Protein AF-A0A1V4A537-F1 (afdb_monomer)

InterPro domains:
  IPR003594 Histidine kinase/HSP90-like ATPase domain [PF13581] (17-67)
  IPR036890 Histidine kinase/HSP90-like ATPase superfamily [G3DSA:3.30.565.10] (10-80)

Sequence (80 aa):
MCTTGHPASPTSAARCFARDPNSVPIARSWATAVCESYGVTDDLLETCKLLVSEAATNAVTHGGGDEFTVAICRDLWIEV

Foldseek 3Di:
DDPPPDPPPVAKDKDKDWLDLVVLVVQLVVVLVSCVVLVDDPVVSVVSSVVSNVVSVCCSPPNDDTMDMDMDGSDDDDDD

Radius of gyration: 13.11 Å; Cα contacts (8 Å, |Δi|>4): 78; chains: 1; bounding box: 28×28×31 Å

Nearest PDB structures (foldseek):
  6m36-assembly1_G  TM=8.897E-01  e=3.153E-03  Bacillus subtilis subsp. subtilis str. 168
  6m36-assembly2_K  TM=8.990E-01  e=1.066E-02  Bacillus subtilis subsp. subtilis str. 168
  6m37-assembly1_C-2  TM=8.933E-01  e=1.212E-02  Bacillus subtilis subsp. subtilis str. 168
  1th8-assembly1_A-2  TM=8.165E-01  e=8.248E-03  Geobacillus stearothermophilus
  1thn-assembly1_A  TM=7.807E-01  e=8.843E-02  Geobacillus stearothermophilus

Organism: NCBI:txid83656

Solvent-accessible surface area (backbone atoms only — not comparable to full-atom values): 4952 Å² total; per-residue (Å²): 138,84,80,82,77,66,80,80,59,96,57,53,53,72,50,78,39,59,55,42,80,77,36,28,66,52,52,24,53,52,50,47,56,54,41,56,76,68,67,58,53,70,72,55,47,54,50,49,40,49,53,42,36,52,54,39,47,45,42,45,77,71,48,72,83,66,51,49,74,52,71,51,63,78,73,90,84,85,88,132

Secondary structure (DSSP, 8-state):
---------TTEEEEEEESSTTHHHHHHHHHHHHHHHTT--HHHHHHHHHHHHHHHHHHHHH--SSEEEEEEES------

Structure (mmCIF, N/CA/C/O backbone):
data_AF-A0A1V4A537-F1
#
_entry.id   AF-A0A1V4A537-F1
#
loop_
_atom_site.group_PDB
_atom_site.id
_atom_site.type_symbol
_atom_site.label_atom_id
_atom_site.label_alt_id
_atom_site.label_comp_id
_atom_site.label_asym_id
_atom_site.label_entity_id
_atom_site.label_seq_id
_atom_site.pdbx_PDB_ins_code
_atom_site.Cartn_x
_atom_site.Cartn_y
_atom_site.Cartn_z
_atom_site.occupancy
_atom_site.B_iso_or_equiv
_atom_site.auth_seq_id
_atom_site.auth_comp_id
_atom_site.auth_asym_id
_atom_site.auth_atom_id
_atom_site.pdbx_PDB_model_num
ATOM 1 N N . MET A 1 1 ? 14.687 -21.125 -6.754 1.00 36.06 1 MET A N 1
ATOM 2 C CA . MET A 1 1 ? 13.221 -21.139 -6.581 1.00 36.06 1 MET A CA 1
ATOM 3 C C . MET A 1 1 ? 12.950 -21.569 -5.152 1.00 36.06 1 MET A C 1
ATOM 5 O O . MET A 1 1 ? 13.032 -22.753 -4.865 1.00 36.06 1 MET A O 1
ATOM 9 N N . CYS A 1 2 ? 12.751 -20.613 -4.247 1.00 32.62 2 CYS A N 1
ATOM 10 C CA . CYS A 1 2 ? 12.401 -20.893 -2.857 1.00 32.62 2 CYS A CA 1
ATOM 11 C C . CYS A 1 2 ? 10.964 -20.427 -2.663 1.00 32.62 2 CYS A C 1
ATOM 13 O O . CYS A 1 2 ? 10.705 -19.258 -2.410 1.00 32.62 2 CYS A O 1
ATOM 15 N N . THR A 1 3 ? 10.026 -21.339 -2.879 1.00 46.47 3 THR A N 1
ATOM 16 C CA . THR A 1 3 ? 8.640 -21.187 -2.447 1.00 46.47 3 THR A CA 1
ATOM 17 C C . THR A 1 3 ? 8.606 -21.437 -0.947 1.00 46.47 3 THR A C 1
ATOM 19 O O . THR A 1 3 ? 8.517 -22.584 -0.512 1.00 46.47 3 THR A O 1
ATOM 22 N N . THR A 1 4 ? 8.691 -20.382 -0.141 1.00 46.69 4 THR A N 1
ATOM 23 C CA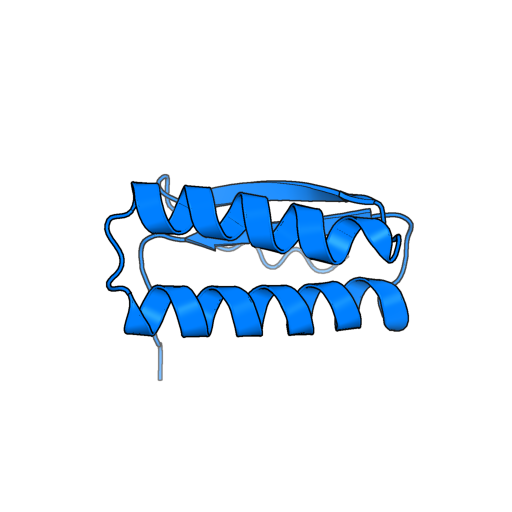 . THR A 1 4 ? 8.150 -20.416 1.220 1.00 46.69 4 THR A CA 1
ATOM 24 C C . THR A 1 4 ? 6.632 -20.496 1.087 1.00 46.69 4 THR A C 1
ATOM 26 O O . THR A 1 4 ? 5.929 -19.492 1.032 1.00 46.69 4 THR A O 1
ATOM 29 N N . GLY A 1 5 ? 6.135 -21.722 0.920 1.00 45.75 5 GLY A N 1
ATOM 30 C CA . GLY A 1 5 ? 4.715 -22.031 0.955 1.00 45.75 5 GLY A CA 1
ATOM 31 C C . GLY A 1 5 ? 4.217 -21.875 2.381 1.00 45.75 5 GLY A C 1
ATOM 32 O O . GLY A 1 5 ? 4.165 -22.850 3.124 1.00 45.75 5 GLY A O 1
ATOM 33 N N . HIS A 1 6 ? 3.882 -20.645 2.764 1.00 51.19 6 HIS A N 1
ATOM 34 C CA . HIS A 1 6 ? 3.036 -20.427 3.927 1.00 51.19 6 HIS A CA 1
ATOM 35 C C . HIS A 1 6 ? 1.650 -20.977 3.585 1.00 51.19 6 HIS A C 1
ATOM 37 O O . HIS A 1 6 ? 1.174 -20.690 2.480 1.00 51.19 6 HIS A O 1
ATOM 43 N N . PRO A 1 7 ? 0.996 -21.779 4.449 1.00 46.12 7 PRO A N 1
ATOM 44 C CA . PRO A 1 7 ? -0.379 -22.176 4.193 1.00 46.12 7 PRO A CA 1
ATOM 45 C C . PRO A 1 7 ? -1.172 -20.895 3.957 1.00 46.12 7 PRO A C 1
ATOM 47 O O . PRO A 1 7 ? -1.090 -19.955 4.750 1.00 46.12 7 PRO A O 1
ATOM 50 N N . ALA A 1 8 ? -1.867 -20.830 2.822 1.00 48.00 8 ALA A N 1
ATOM 51 C CA . ALA A 1 8 ? -2.771 -19.740 2.514 1.00 48.00 8 ALA A CA 1
ATOM 52 C C . ALA A 1 8 ? -3.870 -19.753 3.580 1.00 48.00 8 ALA A C 1
ATOM 54 O O . ALA A 1 8 ? -4.903 -20.400 3.414 1.00 48.00 8 ALA A O 1
ATOM 55 N N . SER A 1 9 ? -3.630 -19.081 4.709 1.00 49.22 9 SER A N 1
ATOM 56 C CA . SER A 1 9 ? -4.700 -18.730 5.623 1.00 49.22 9 SER A CA 1
ATOM 57 C C . SER A 1 9 ? -5.697 -17.942 4.776 1.00 49.22 9 SER A C 1
ATOM 59 O O . SER A 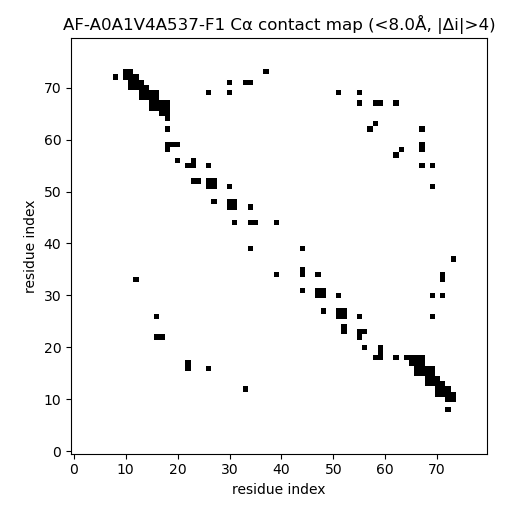1 9 ? -5.290 -16.962 4.138 1.00 49.22 9 SER A O 1
ATOM 61 N N . PRO A 1 10 ? -6.980 -18.340 4.737 1.00 55.16 10 PRO A N 1
ATOM 62 C CA . PRO A 1 10 ? -8.001 -17.737 3.874 1.00 55.16 10 PRO A CA 1
ATOM 63 C C . PRO A 1 10 ? -8.302 -16.257 4.194 1.00 55.16 10 PRO A C 1
ATOM 65 O O . PRO A 1 10 ? -9.233 -15.678 3.645 1.00 55.16 10 PRO A O 1
ATOM 68 N N . THR A 1 11 ? -7.497 -15.627 5.052 1.00 66.88 11 THR A N 1
ATOM 69 C CA . THR A 1 11 ? -7.657 -14.272 5.578 1.00 66.88 11 THR A CA 1
ATOM 70 C C . THR A 1 11 ? -6.395 -13.430 5.366 1.00 66.88 11 THR A C 1
ATOM 72 O O . THR A 1 11 ? -5.951 -12.689 6.246 1.00 66.88 11 THR A O 1
ATOM 75 N N . SER A 1 12 ? -5.777 -13.575 4.195 1.00 80.44 12 SER A N 1
ATOM 76 C CA . SER A 1 12 ? -4.671 -12.727 3.750 1.00 80.44 12 SER A CA 1
ATOM 77 C C . SER A 1 12 ? -5.084 -11.937 2.510 1.00 80.44 12 SER A C 1
ATOM 79 O O . SER A 1 12 ? -5.703 -12.475 1.594 1.00 80.44 12 SER A O 1
ATOM 81 N N . ALA A 1 13 ? -4.768 -10.643 2.493 1.00 90.69 13 ALA A N 1
ATOM 82 C CA . ALA A 1 13 ? -4.899 -9.808 1.305 1.00 90.69 13 ALA A CA 1
ATOM 83 C C . ALA A 1 13 ? -3.501 -9.585 0.733 1.00 90.69 13 ALA A C 1
ATOM 85 O O . ALA A 1 13 ? -2.577 -9.268 1.481 1.00 90.69 13 ALA A O 1
ATOM 86 N N . ALA A 1 14 ? -3.340 -9.744 -0.578 1.00 93.94 14 ALA A N 1
ATOM 87 C CA . ALA A 1 14 ? -2.063 -9.554 -1.251 1.00 93.94 14 ALA A CA 1
ATOM 88 C C . ALA A 1 14 ? -2.229 -8.717 -2.517 1.00 93.94 14 ALA A C 1
ATOM 90 O O . ALA A 1 14 ? -3.252 -8.795 -3.201 1.00 93.94 14 ALA A O 1
ATOM 91 N N . ARG A 1 15 ? -1.209 -7.921 -2.835 1.00 95.75 15 ARG A N 1
ATOM 92 C CA . ARG A 1 15 ? -1.151 -7.135 -4.066 1.00 95.75 15 ARG A CA 1
ATOM 93 C C . ARG A 1 15 ? 0.282 -7.045 -4.576 1.00 95.75 15 ARG A C 1
ATOM 95 O O . ARG A 1 15 ? 1.214 -6.861 -3.794 1.00 95.75 15 ARG A O 1
ATOM 102 N N . CYS A 1 16 ? 0.429 -7.168 -5.894 1.00 97.19 16 CYS A N 1
ATOM 103 C CA . CYS A 1 16 ? 1.692 -6.958 -6.590 1.00 97.19 16 CYS A CA 1
ATOM 104 C C . CYS A 1 16 ? 1.845 -5.487 -7.001 1.00 97.19 16 CYS A C 1
ATOM 106 O O . CYS A 1 16 ? 0.862 -4.828 -7.362 1.00 97.19 16 CYS A O 1
ATOM 108 N N . PHE A 1 17 ? 3.074 -4.988 -6.949 1.00 97.12 17 PHE A N 1
ATOM 109 C CA . PHE A 1 17 ? 3.456 -3.634 -7.326 1.00 97.12 17 PHE A CA 1
ATOM 110 C C . PHE A 1 17 ? 4.709 -3.677 -8.197 1.00 97.12 17 PHE A C 1
ATOM 112 O O . PHE A 1 17 ? 5.594 -4.503 -7.977 1.00 97.12 17 PHE A O 1
ATOM 119 N N . ALA A 1 18 ? 4.816 -2.744 -9.141 1.00 97.75 18 ALA A N 1
ATOM 120 C CA . ALA A 1 18 ? 6.049 -2.549 -9.892 1.00 97.75 18 ALA A CA 1
ATOM 121 C C . ALA A 1 18 ? 7.184 -2.122 -8.951 1.00 97.75 18 ALA A C 1
ATOM 123 O O . ALA A 1 18 ? 6.956 -1.359 -8.006 1.00 97.75 18 ALA A O 1
ATOM 124 N N . ARG A 1 19 ? 8.412 -2.563 -9.225 1.00 97.44 19 ARG A N 1
ATOM 125 C CA . ARG A 1 19 ? 9.625 -2.155 -8.508 1.00 97.44 19 ARG A CA 1
ATOM 126 C C . ARG A 1 19 ? 10.042 -0.742 -8.933 1.00 97.44 19 ARG A C 1
ATOM 128 O O . ARG A 1 19 ? 11.028 -0.540 -9.630 1.00 97.44 19 ARG A O 1
ATOM 135 N N . ASP A 1 20 ? 9.250 0.230 -8.500 1.00 97.81 20 ASP A N 1
ATOM 136 C CA . ASP A 1 20 ? 9.380 1.652 -8.803 1.00 97.81 20 ASP A CA 1
ATOM 137 C C . ASP A 1 20 ? 9.222 2.474 -7.507 1.00 97.81 20 ASP A C 1
ATOM 139 O O . ASP A 1 20 ? 8.371 2.131 -6.678 1.00 97.81 20 ASP A O 1
ATOM 143 N N . PRO A 1 21 ? 9.990 3.559 -7.293 1.00 97.75 21 PRO A N 1
ATOM 144 C CA . PRO A 1 21 ? 9.855 4.401 -6.100 1.00 97.75 21 PRO A CA 1
ATOM 145 C C . PRO A 1 21 ? 8.435 4.941 -5.859 1.00 97.75 21 PRO A C 1
ATOM 147 O O . PRO A 1 21 ? 8.019 5.086 -4.708 1.00 97.75 21 PRO A O 1
ATOM 150 N N . ASN A 1 22 ? 7.652 5.183 -6.915 1.00 97.94 22 ASN A N 1
ATOM 151 C CA . ASN A 1 22 ? 6.262 5.631 -6.807 1.00 97.94 22 ASN A CA 1
ATOM 152 C C . ASN A 1 22 ? 5.329 4.535 -6.270 1.00 97.94 22 ASN A C 1
ATOM 154 O O . ASN A 1 22 ? 4.248 4.844 -5.769 1.00 97.94 22 ASN A O 1
ATOM 158 N N . SER A 1 23 ? 5.736 3.263 -6.311 1.00 97.62 23 SER A N 1
ATOM 159 C CA . SER A 1 23 ? 4.969 2.160 -5.730 1.00 97.62 23 SER A CA 1
ATOM 160 C C . SER A 1 23 ? 4.979 2.165 -4.203 1.00 97.62 23 SER A C 1
ATOM 162 O O . SER A 1 23 ? 4.047 1.634 -3.609 1.00 97.62 23 SER A O 1
ATOM 164 N N . VAL A 1 24 ? 5.969 2.779 -3.542 1.00 97.94 24 VAL A N 1
ATOM 165 C CA . VAL A 1 24 ? 6.059 2.821 -2.068 1.00 97.94 24 VAL A CA 1
ATOM 166 C C . VAL A 1 24 ? 4.841 3.508 -1.424 1.00 97.94 24 VAL A C 1
ATOM 168 O O . VAL A 1 24 ? 4.172 2.876 -0.599 1.00 97.94 24 VAL A O 1
ATOM 171 N N . PRO A 1 25 ? 4.470 4.757 -1.785 1.00 98.00 25 PRO A N 1
ATOM 172 C CA . PRO A 1 25 ? 3.278 5.393 -1.220 1.00 98.00 25 PRO A CA 1
ATOM 173 C C . PRO A 1 25 ? 1.977 4.662 -1.588 1.00 98.00 25 PRO A C 1
ATOM 175 O O . PRO A 1 25 ? 1.049 4.634 -0.776 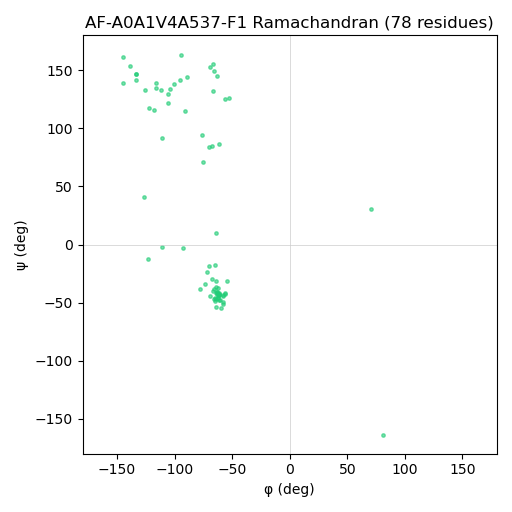1.00 98.00 25 PRO A O 1
ATOM 178 N N . ILE A 1 26 ? 1.909 4.029 -2.766 1.00 98.19 26 ILE A N 1
ATOM 179 C CA . ILE A 1 26 ? 0.739 3.254 -3.210 1.00 98.19 26 ILE A CA 1
ATOM 180 C C . ILE A 1 26 ? 0.599 1.971 -2.378 1.00 98.19 26 ILE A C 1
ATOM 182 O O . ILE A 1 26 ? -0.499 1.653 -1.920 1.00 98.19 26 ILE A O 1
ATOM 186 N N . ALA A 1 27 ? 1.704 1.263 -2.132 1.00 97.12 27 ALA A N 1
ATOM 187 C CA . ALA A 1 27 ? 1.747 0.062 -1.306 1.00 97.12 27 ALA A CA 1
ATOM 188 C C . ALA A 1 27 ? 1.346 0.360 0.141 1.00 97.12 27 ALA A C 1
ATOM 190 O O . ALA A 1 27 ? 0.504 -0.345 0.698 1.00 97.12 27 ALA A O 1
ATOM 191 N N . ARG A 1 28 ? 1.859 1.454 0.724 1.00 97.69 28 ARG A N 1
ATOM 192 C CA . ARG A 1 28 ? 1.443 1.914 2.057 1.00 97.69 28 ARG A CA 1
ATOM 193 C C . ARG A 1 28 ? -0.047 2.247 2.109 1.00 97.69 28 ARG A C 1
ATOM 195 O O . ARG A 1 28 ? -0.721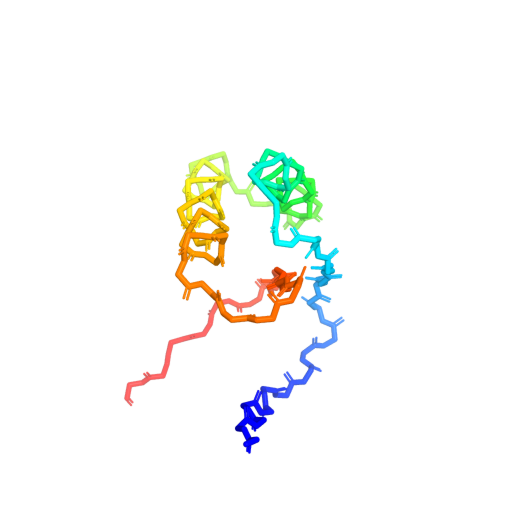 1.823 3.043 1.00 97.69 28 ARG A O 1
ATOM 202 N N . SER A 1 29 ? -0.564 3.006 1.140 1.00 97.88 29 SER A N 1
ATOM 203 C CA . SER A 1 29 ? -1.985 3.384 1.104 1.00 97.88 29 SER A CA 1
ATOM 204 C C . SER A 1 29 ? -2.890 2.156 0.990 1.00 97.88 29 SER A C 1
ATOM 206 O O . SER A 1 29 ? -3.861 2.037 1.733 1.00 97.88 29 SER A O 1
ATOM 208 N N . TRP A 1 30 ? -2.530 1.206 0.125 1.00 97.44 30 TRP A N 1
ATOM 209 C CA . TRP A 1 30 ? -3.248 -0.058 -0.001 1.00 97.44 30 TRP A CA 1
ATOM 210 C C . TRP A 1 30 ? -3.213 -0.870 1.300 1.00 97.44 30 TRP A C 1
ATOM 212 O O . TRP A 1 30 ? -4.261 -1.306 1.767 1.00 97.44 30 TRP A O 1
ATOM 222 N N . ALA A 1 31 ? -2.040 -1.025 1.921 1.00 95.81 31 ALA A N 1
ATOM 223 C CA . ALA A 1 31 ? -1.910 -1.764 3.174 1.00 95.81 31 ALA A CA 1
ATOM 224 C C . ALA A 1 31 ? -2.677 -1.093 4.321 1.00 95.81 31 ALA A C 1
ATOM 226 O O . ALA A 1 31 ? -3.300 -1.786 5.114 1.00 95.81 31 ALA A O 1
ATOM 227 N N . THR A 1 32 ? -2.697 0.243 4.365 1.00 95.75 32 THR A N 1
ATOM 228 C CA . THR A 1 32 ? -3.490 1.021 5.333 1.00 95.75 32 THR A CA 1
ATOM 229 C C . THR A 1 32 ? -4.969 0.666 5.221 1.00 95.75 32 THR A C 1
ATOM 231 O O . THR A 1 32 ? -5.566 0.272 6.215 1.00 95.75 32 THR A O 1
ATOM 234 N N . ALA A 1 33 ? -5.534 0.701 4.010 1.00 95.62 33 ALA A N 1
ATOM 235 C CA . ALA A 1 33 ? -6.939 0.359 3.790 1.00 95.62 33 ALA A CA 1
ATOM 236 C C . ALA A 1 33 ? -7.257 -1.102 4.163 1.00 95.62 33 ALA A C 1
ATOM 238 O O . ALA A 1 33 ? -8.313 -1.397 4.722 1.00 95.62 33 ALA A O 1
ATOM 239 N N . VAL A 1 34 ? -6.334 -2.031 3.883 1.00 94.31 34 VAL A N 1
ATOM 2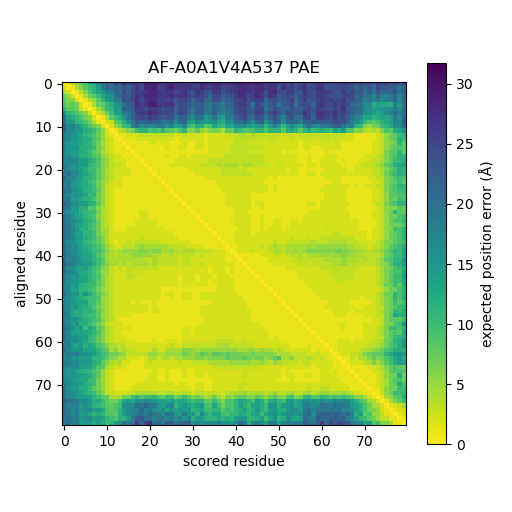40 C CA . VAL A 1 34 ? -6.476 -3.438 4.289 1.00 94.31 34 VAL A CA 1
ATOM 241 C C . VAL A 1 34 ? -6.468 -3.567 5.813 1.00 94.31 34 VAL A C 1
ATOM 243 O O . VAL A 1 34 ? -7.359 -4.204 6.371 1.00 94.31 34 VAL A O 1
ATOM 246 N N . CYS A 1 35 ? -5.510 -2.939 6.490 1.00 92.62 35 CYS A N 1
ATOM 247 C CA . CYS A 1 35 ? -5.424 -2.905 7.945 1.00 92.62 35 CYS A CA 1
ATOM 248 C C . CYS A 1 35 ? -6.696 -2.301 8.566 1.00 92.62 35 CYS A C 1
ATOM 250 O O . CYS A 1 35 ? -7.314 -2.931 9.419 1.00 92.62 35 CYS A O 1
ATOM 252 N N . GLU A 1 36 ? -7.162 -1.145 8.097 1.00 93.06 36 GLU A N 1
ATOM 253 C CA . GLU A 1 36 ? -8.413 -0.530 8.567 1.00 93.06 36 GLU A CA 1
ATOM 254 C C . GLU A 1 36 ? -9.610 -1.483 8.415 1.00 93.06 36 GLU A C 1
ATOM 256 O O . GLU A 1 36 ? -10.401 -1.643 9.344 1.00 93.06 36 GLU A O 1
ATOM 261 N N . SER A 1 37 ? -9.700 -2.214 7.296 1.00 93.06 37 SER A N 1
ATOM 262 C CA . SER A 1 37 ? -10.746 -3.231 7.086 1.00 93.06 37 SER A CA 1
ATOM 263 C C . SER A 1 37 ? -10.657 -4.427 8.047 1.00 93.06 37 SER A C 1
ATOM 265 O O . SER A 1 37 ? -11.614 -5.192 8.205 1.00 93.06 37 SER A O 1
ATOM 267 N N . TYR A 1 38 ? -9.503 -4.616 8.687 1.00 91.06 38 TYR A N 1
ATOM 268 C CA . TYR A 1 38 ? -9.275 -5.628 9.714 1.00 91.06 38 TYR A CA 1
ATOM 269 C C . TYR A 1 38 ? -9.512 -5.091 11.131 1.00 91.06 38 TYR A C 1
ATOM 271 O O . TYR A 1 38 ? -9.463 -5.876 12.074 1.00 91.06 38 TYR A O 1
ATOM 279 N N . GLY A 1 39 ? -9.825 -3.799 11.285 1.00 90.69 39 GLY A N 1
ATOM 280 C CA . GLY A 1 39 ? -10.137 -3.187 12.575 1.00 90.69 39 GLY A CA 1
ATOM 281 C C . GLY A 1 39 ? -8.925 -3.045 13.496 1.00 90.69 39 GLY A C 1
ATOM 282 O O . GLY A 1 39 ? -9.079 -3.138 14.713 1.00 90.69 39 GLY A O 1
ATOM 283 N N . VAL A 1 40 ? -7.720 -2.872 12.937 1.00 89.00 40 VAL A N 1
ATOM 284 C CA . VAL A 1 40 ? -6.519 -2.627 13.753 1.00 89.00 40 VAL A CA 1
ATOM 285 C C . VAL A 1 40 ? -6.603 -1.285 14.474 1.00 89.00 40 VAL A C 1
ATOM 287 O O . VAL A 1 40 ? -7.195 -0.335 13.969 1.00 89.00 40 VAL A O 1
ATOM 290 N N . THR A 1 41 ? -5.987 -1.215 15.653 1.00 91.88 41 THR A N 1
ATOM 291 C CA . THR A 1 41 ? -5.875 0.024 16.429 1.00 91.88 41 THR A CA 1
ATOM 292 C C . THR A 1 41 ? -4.991 1.046 15.717 1.00 91.88 41 THR A C 1
ATOM 294 O O . THR A 1 41 ? -4.090 0.670 14.965 1.00 91.88 41 THR A O 1
ATOM 297 N N . ASP A 1 42 ? -5.198 2.332 16.007 1.00 92.06 42 ASP A N 1
ATOM 298 C CA . ASP A 1 42 ? -4.435 3.429 15.398 1.00 92.06 42 ASP A CA 1
ATOM 299 C C . ASP A 1 42 ? -2.916 3.278 15.611 1.00 92.06 42 ASP A C 1
ATOM 301 O O . ASP A 1 42 ? -2.142 3.414 14.665 1.00 92.06 42 ASP A O 1
ATOM 305 N N . ASP A 1 43 ? -2.478 2.894 16.817 1.00 92.56 43 ASP A N 1
ATOM 306 C CA . ASP A 1 43 ? -1.053 2.678 17.124 1.00 92.56 43 ASP A CA 1
ATOM 307 C C . ASP A 1 43 ? -0.424 1.568 16.261 1.00 92.56 43 ASP A C 1
ATOM 309 O O . ASP A 1 43 ? 0.702 1.687 15.758 1.00 92.56 43 ASP A O 1
ATOM 313 N N . LEU A 1 44 ? -1.158 0.467 16.066 1.00 90.69 44 LEU A N 1
ATOM 314 C CA . LEU A 1 44 ? -0.694 -0.636 15.231 1.00 90.69 44 LEU A CA 1
ATOM 315 C C . LEU A 1 44 ? -0.761 -0.257 13.747 1.00 90.69 44 LEU A C 1
ATOM 317 O O . LEU A 1 44 ? 0.131 -0.626 12.987 1.00 90.69 44 LEU A O 1
ATOM 321 N N . LEU A 1 45 ? -1.749 0.539 13.337 1.00 93.44 45 LEU A N 1
ATOM 322 C CA . LEU A 1 45 ? -1.863 1.057 11.977 1.00 93.44 45 LEU A CA 1
ATOM 323 C C . LEU A 1 45 ? -0.665 1.943 11.600 1.00 93.44 45 LEU A C 1
ATOM 325 O O . LEU A 1 45 ? -0.107 1.775 10.514 1.00 93.44 45 LEU A O 1
ATOM 329 N N . GLU A 1 46 ? -0.223 2.835 12.490 1.00 94.50 46 GLU A N 1
ATOM 330 C CA . GLU A 1 46 ? 0.984 3.648 12.275 1.00 94.50 46 GLU A CA 1
ATOM 331 C C . GLU A 1 46 ? 2.245 2.783 12.170 1.00 94.50 46 GLU A C 1
ATOM 333 O O . GLU A 1 46 ? 3.075 2.978 11.276 1.00 94.50 46 GLU A O 1
ATOM 338 N N . THR A 1 47 ? 2.346 1.749 13.008 1.00 94.44 47 THR A N 1
ATOM 339 C CA . THR A 1 47 ? 3.438 0.771 12.924 1.00 94.44 47 THR A CA 1
ATOM 340 C C . THR A 1 47 ? 3.417 0.029 11.582 1.00 94.44 47 THR A C 1
ATOM 342 O O . THR A 1 47 ? 4.445 -0.075 10.912 1.00 94.44 47 THR A O 1
ATOM 345 N N . CYS A 1 48 ? 2.250 -0.434 11.125 1.00 93.12 48 CYS A N 1
ATOM 346 C CA . CYS A 1 48 ? 2.092 -1.090 9.827 1.00 93.12 48 CYS A CA 1
ATOM 347 C C . CYS A 1 48 ? 2.466 -0.163 8.661 1.00 93.12 48 CYS A C 1
ATOM 349 O O . CYS A 1 48 ? 3.160 -0.594 7.740 1.00 93.12 48 CYS A O 1
ATOM 351 N N . LYS A 1 49 ? 2.062 1.114 8.699 1.00 95.31 49 LYS A N 1
ATOM 352 C CA . LYS A 1 49 ? 2.429 2.115 7.680 1.00 95.31 49 LYS A CA 1
ATOM 353 C C . LYS A 1 49 ? 3.941 2.277 7.561 1.00 95.31 49 LYS A C 1
ATOM 355 O O . LYS A 1 49 ? 4.457 2.337 6.438 1.00 95.31 49 LYS A O 1
ATOM 360 N N . LEU A 1 50 ? 4.638 2.346 8.695 1.00 96.81 50 LEU A N 1
ATOM 361 C CA . LEU A 1 50 ? 6.095 2.424 8.736 1.00 96.81 50 LEU A CA 1
ATOM 362 C C . LEU A 1 50 ? 6.723 1.150 8.158 1.00 96.81 50 LEU A C 1
ATOM 364 O O . LEU A 1 50 ? 7.485 1.235 7.199 1.00 96.81 50 LEU A O 1
ATOM 368 N N . LEU A 1 51 ? 6.337 -0.026 8.664 1.00 96.31 51 LEU A N 1
ATOM 369 C CA . LEU A 1 51 ? 6.888 -1.313 8.224 1.00 96.31 51 LEU A CA 1
ATOM 370 C C . LEU A 1 51 ? 6.703 -1.546 6.721 1.00 96.31 51 LEU A C 1
ATOM 372 O O . LEU A 1 51 ? 7.640 -1.965 6.044 1.00 96.31 51 LEU A O 1
ATOM 376 N N . VAL A 1 52 ? 5.523 -1.236 6.177 1.00 96.75 52 VAL A N 1
ATOM 377 C CA . VAL A 1 52 ? 5.254 -1.362 4.736 1.00 96.75 52 VAL A CA 1
ATOM 378 C C . VAL A 1 52 ? 6.103 -0.382 3.929 1.00 96.75 52 VAL A C 1
ATOM 380 O O . VAL A 1 52 ? 6.593 -0.753 2.866 1.00 96.75 52 VAL A O 1
ATOM 383 N N . SER A 1 53 ? 6.315 0.842 4.423 1.00 97.25 53 SER A N 1
ATOM 3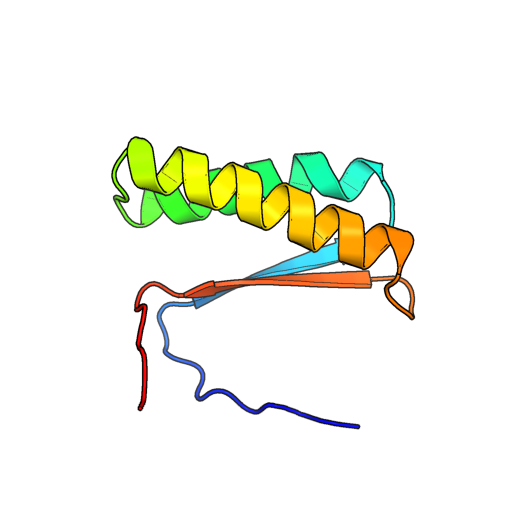84 C CA . SER A 1 53 ? 7.163 1.828 3.736 1.00 97.25 53 SER A CA 1
ATOM 385 C C . SER A 1 53 ? 8.612 1.360 3.664 1.00 97.25 53 SER A C 1
ATOM 387 O O . SER A 1 53 ? 9.205 1.391 2.588 1.00 97.25 53 SER A O 1
ATOM 389 N N . GLU A 1 54 ? 9.161 0.885 4.779 1.00 98.19 54 GLU A N 1
ATOM 390 C CA . GLU A 1 54 ? 10.538 0.393 4.858 1.00 98.19 54 GLU A CA 1
ATOM 391 C C . GLU A 1 54 ? 10.727 -0.873 4.016 1.00 98.19 54 GLU A C 1
ATOM 393 O O . GLU A 1 54 ? 11.640 -0.954 3.196 1.00 98.19 54 GLU A O 1
ATOM 398 N N . ALA A 1 55 ? 9.819 -1.847 4.135 1.00 97.06 55 ALA A N 1
ATOM 399 C CA . ALA A 1 55 ? 9.887 -3.080 3.356 1.00 97.06 55 ALA A CA 1
ATOM 400 C C . ALA A 1 55 ? 9.750 -2.821 1.846 1.00 97.06 55 ALA A C 1
ATOM 402 O O . ALA A 1 55 ? 10.517 -3.379 1.061 1.00 97.06 55 ALA A O 1
ATOM 403 N N . ALA A 1 56 ? 8.824 -1.950 1.429 1.00 97.62 56 ALA A N 1
ATOM 404 C CA . ALA A 1 56 ? 8.673 -1.571 0.025 1.00 97.62 56 ALA A CA 1
ATOM 405 C C . ALA A 1 56 ? 9.887 -0.778 -0.483 1.00 97.62 56 ALA A C 1
ATOM 407 O O . ALA A 1 56 ? 10.361 -1.035 -1.587 1.00 97.62 56 ALA A O 1
ATOM 408 N N . THR A 1 57 ? 10.440 0.133 0.323 1.00 98.06 57 THR A N 1
ATOM 409 C CA . THR A 1 57 ? 11.668 0.872 -0.023 1.00 98.06 57 THR A CA 1
ATOM 410 C C . THR A 1 57 ? 12.846 -0.081 -0.204 1.00 98.06 57 THR A C 1
ATOM 412 O O . THR A 1 57 ? 13.581 0.027 -1.186 1.00 98.06 57 THR A O 1
ATOM 415 N N . ASN A 1 58 ? 12.984 -1.076 0.674 1.00 98.00 58 ASN A N 1
ATOM 416 C CA . ASN A 1 58 ? 13.997 -2.120 0.551 1.00 98.00 58 ASN A CA 1
ATOM 417 C C . ASN A 1 58 ? 13.780 -2.979 -0.698 1.00 98.00 58 ASN A C 1
ATOM 419 O O . ASN A 1 58 ? 14.740 -3.273 -1.406 1.00 98.00 58 ASN A O 1
ATOM 423 N N . ALA A 1 59 ? 12.536 -3.345 -1.017 1.00 97.44 59 ALA A N 1
ATOM 424 C CA . ALA A 1 59 ? 12.223 -4.092 -2.233 1.00 97.44 59 ALA A CA 1
ATOM 425 C C . ALA A 1 59 ? 12.563 -3.295 -3.503 1.00 97.44 59 ALA A C 1
ATOM 427 O O . ALA A 1 59 ? 13.140 -3.847 -4.437 1.00 97.44 59 ALA A O 1
ATOM 428 N N . VAL A 1 60 ? 12.274 -1.991 -3.528 1.00 97.62 60 VAL A N 1
ATOM 429 C CA . VAL A 1 60 ? 12.637 -1.103 -4.644 1.00 97.62 60 VAL A CA 1
ATOM 430 C C . VAL A 1 60 ? 14.154 -0.967 -4.778 1.00 97.62 60 VAL A C 1
ATOM 432 O O . VAL A 1 60 ? 14.691 -1.107 -5.876 1.00 97.62 60 VAL A O 1
ATOM 435 N N . THR A 1 61 ? 14.848 -0.744 -3.663 1.00 97.94 61 THR A N 1
ATOM 436 C CA . THR A 1 61 ? 16.283 -0.417 -3.649 1.00 97.94 61 THR A CA 1
ATOM 437 C C . THR A 1 61 ? 17.168 -1.647 -3.848 1.00 97.94 61 THR A C 1
ATOM 439 O O . THR A 1 61 ? 18.194 -1.577 -4.523 1.00 97.94 61 THR A O 1
ATOM 442 N N . HIS A 1 62 ? 16.784 -2.779 -3.261 1.00 96.81 62 HIS A N 1
ATOM 443 C CA . HIS A 1 62 ? 17.630 -3.968 -3.140 1.00 96.81 62 HIS A CA 1
ATOM 444 C C . HIS A 1 62 ? 17.014 -5.229 -3.757 1.00 96.81 62 HIS A C 1
ATOM 446 O O . HIS A 1 62 ? 17.711 -6.231 -3.908 1.00 96.81 62 HIS A O 1
ATOM 452 N N . GLY A 1 63 ? 15.724 -5.211 -4.102 1.00 91.62 63 GLY A N 1
ATOM 453 C CA . GLY A 1 63 ? 15.047 -6.356 -4.707 1.00 91.62 63 GLY A CA 1
ATOM 454 C C . GLY A 1 63 ? 15.525 -6.644 -6.132 1.00 91.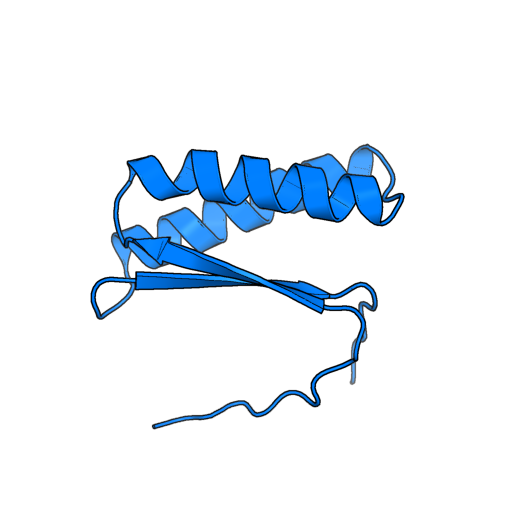62 63 GLY A C 1
ATOM 455 O O . GLY A 1 63 ? 15.963 -5.752 -6.859 1.00 91.62 63 GLY A O 1
ATOM 456 N N . GLY A 1 64 ? 15.419 -7.910 -6.536 1.00 87.69 64 GLY A N 1
ATOM 457 C CA . GLY A 1 64 ? 15.602 -8.342 -7.924 1.00 87.69 64 GLY A CA 1
ATOM 458 C C . GLY A 1 64 ? 14.273 -8.420 -8.686 1.00 87.69 64 GLY A C 1
ATOM 459 O O . GLY A 1 64 ? 13.213 -8.495 -8.073 1.00 87.69 64 GLY A O 1
ATOM 460 N N . GLY A 1 65 ? 14.334 -8.451 -10.020 1.00 94.62 65 GLY A N 1
ATOM 461 C CA . GLY A 1 65 ? 13.149 -8.499 -10.891 1.00 94.62 65 GLY A CA 1
ATOM 462 C C . GLY A 1 65 ? 12.503 -7.129 -11.116 1.00 94.62 65 GLY A C 1
ATOM 463 O O . GLY A 1 65 ? 13.126 -6.103 -10.852 1.00 94.62 65 GLY A O 1
ATOM 464 N N . ASP A 1 66 ? 11.264 -7.114 -11.605 1.00 95.69 66 ASP A N 1
ATOM 465 C CA . ASP A 1 66 ? 10.546 -5.879 -11.968 1.00 95.69 66 ASP A CA 1
ATOM 466 C C . ASP A 1 66 ? 9.367 -5.568 -11.034 1.00 95.69 66 ASP A C 1
ATOM 468 O O . ASP A 1 66 ? 8.720 -4.532 -11.171 1.00 95.69 66 ASP A O 1
ATOM 472 N N . GLU A 1 67 ? 9.094 -6.435 -10.055 1.00 96.50 67 GLU A N 1
ATOM 473 C CA . GLU A 1 67 ? 7.923 -6.351 -9.179 1.00 96.50 67 GLU A CA 1
ATOM 474 C C . GLU A 1 67 ? 8.223 -6.819 -7.746 1.00 96.50 67 GLU A C 1
ATOM 476 O O . GLU A 1 67 ? 9.182 -7.551 -7.496 1.00 96.50 67 GLU A O 1
ATOM 481 N N . PHE A 1 68 ? 7.365 -6.429 -6.800 1.00 95.44 68 PHE A N 1
ATOM 482 C CA . PHE A 1 68 ? 7.328 -6.955 -5.435 1.00 95.44 68 PHE A CA 1
ATOM 483 C C . PHE A 1 68 ? 5.883 -7.159 -4.964 1.00 95.44 68 PHE A C 1
ATOM 485 O O . PHE A 1 68 ? 4.959 -6.481 -5.409 1.00 95.44 68 PHE A O 1
ATOM 492 N N . THR A 1 69 ? 5.674 -8.093 -4.035 1.00 96.19 69 THR A N 1
ATOM 493 C CA . THR A 1 69 ? 4.349 -8.393 -3.468 1.00 96.19 69 THR A CA 1
ATOM 494 C C . THR A 1 69 ? 4.286 -7.967 -2.009 1.00 96.19 69 THR A C 1
ATOM 496 O O . THR A 1 69 ? 5.172 -8.304 -1.227 1.00 96.19 69 THR A O 1
ATOM 499 N N . VAL A 1 70 ? 3.213 -7.271 -1.632 1.00 94.88 70 VAL A N 1
ATOM 500 C CA . VAL A 1 70 ? 2.867 -7.021 -0.227 1.00 94.88 70 VAL A CA 1
ATOM 501 C C . VAL A 1 70 ? 1.688 -7.912 0.135 1.00 94.88 70 VAL A C 1
ATOM 503 O O . VAL A 1 70 ? 0.687 -7.928 -0.581 1.00 94.88 70 VAL A O 1
ATOM 506 N N . ALA A 1 71 ? 1.807 -8.642 1.241 1.00 93.00 71 ALA A N 1
ATOM 507 C CA . ALA A 1 71 ? 0.748 -9.474 1.797 1.00 93.00 71 ALA A CA 1
ATOM 508 C C . ALA A 1 71 ? 0.499 -9.089 3.260 1.00 93.00 71 ALA A C 1
ATOM 510 O O . ALA A 1 71 ? 1.445 -8.941 4.031 1.00 93.00 71 ALA A O 1
ATOM 511 N N . ILE A 1 72 ? -0.770 -8.927 3.630 1.00 90.38 72 ILE A N 1
ATOM 512 C CA . ILE A 1 72 ? -1.216 -8.612 4.989 1.00 90.38 72 ILE A CA 1
ATOM 513 C C . ILE A 1 72 ? -2.098 -9.761 5.475 1.00 90.38 72 ILE A C 1
ATOM 515 O O . ILE A 1 72 ? -3.174 -10.012 4.923 1.00 90.38 72 ILE A O 1
ATOM 519 N N . CYS A 1 73 ? -1.636 -10.454 6.511 1.00 87.19 73 CYS A N 1
ATOM 520 C CA . CYS A 1 73 ? -2.352 -11.546 7.165 1.00 87.19 73 CYS A CA 1
ATOM 521 C C . CYS A 1 73 ? -3.113 -11.014 8.384 1.00 87.19 73 CYS A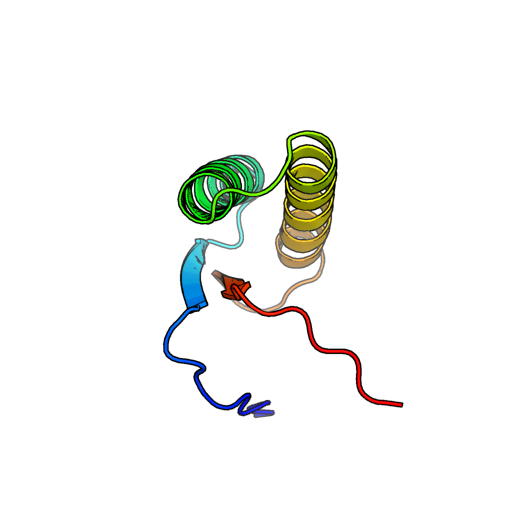 C 1
ATOM 523 O O . CYS A 1 73 ? -2.588 -10.166 9.103 1.00 87.19 73 CYS A O 1
ATOM 525 N N . ARG A 1 74 ? -4.332 -11.512 8.634 1.00 78.00 74 ARG A N 1
ATOM 526 C CA . ARG A 1 74 ? -5.083 -11.156 9.854 1.00 78.00 74 ARG A CA 1
ATOM 527 C C . ARG A 1 74 ? -4.467 -11.691 11.143 1.00 78.00 74 ARG A C 1
ATOM 529 O O . ARG A 1 74 ? -4.613 -11.055 12.180 1.00 78.00 74 ARG A O 1
ATOM 536 N N . ASP A 1 75 ? -3.785 -12.827 11.068 1.00 72.38 75 ASP A N 1
ATOM 537 C CA . ASP A 1 75 ? -3.261 -13.508 12.246 1.00 72.38 75 ASP A CA 1
ATOM 538 C C . ASP A 1 75 ? -1.743 -13.312 12.325 1.00 72.38 75 ASP A C 1
ATOM 540 O O . ASP A 1 75 ? -1.010 -13.678 11.400 1.00 72.38 75 ASP A O 1
ATOM 544 N N . LEU A 1 76 ? -1.268 -12.741 13.436 1.00 63.41 76 LEU A N 1
ATOM 545 C CA . LEU A 1 76 ? 0.147 -12.749 13.800 1.00 63.41 76 LEU A CA 1
ATOM 546 C C . LEU A 1 76 ? 0.402 -13.981 14.671 1.00 63.41 76 LEU A C 1
ATOM 548 O O . LEU A 1 76 ? -0.110 -14.070 15.784 1.00 63.41 76 LEU A O 1
ATOM 552 N N . TRP A 1 77 ? 1.200 -14.921 14.176 1.00 54.72 77 TRP A N 1
ATOM 553 C CA . TRP A 1 77 ? 1.660 -16.074 14.946 1.00 54.72 77 TRP A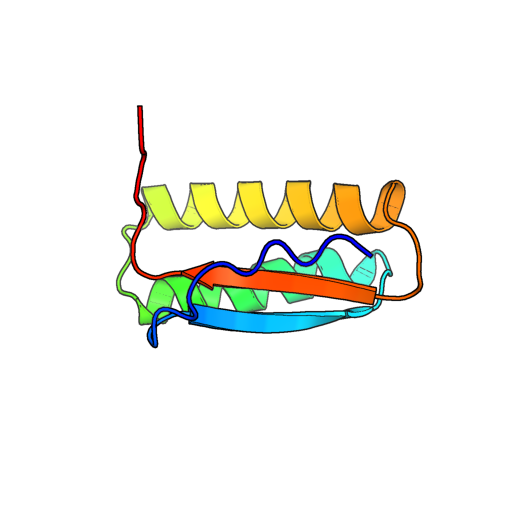 CA 1
ATOM 554 C C . TRP A 1 77 ? 3.185 -15.994 15.087 1.00 54.72 77 TRP A C 1
ATOM 556 O O . TRP A 1 77 ? 3.886 -15.600 14.155 1.00 54.72 77 TRP A O 1
ATOM 566 N N . ILE A 1 78 ? 3.680 -16.315 16.283 1.00 48.31 78 ILE A N 1
ATOM 567 C CA . ILE A 1 78 ? 5.105 -16.394 16.614 1.00 48.31 78 ILE A CA 1
ATOM 568 C C . ILE A 1 78 ? 5.338 -17.819 17.118 1.00 48.31 78 ILE A C 1
ATOM 570 O O . ILE A 1 78 ? 4.739 -18.216 18.116 1.00 48.31 78 ILE A O 1
ATOM 574 N N . GLU A 1 79 ? 6.168 -18.588 16.421 1.00 29.20 79 GLU A N 1
ATOM 575 C CA . GLU A 1 79 ? 6.622 -19.917 16.847 1.00 29.20 79 GLU A CA 1
ATOM 576 C C . GLU A 1 79 ? 8.037 -19.793 17.437 1.00 29.20 79 GLU A C 1
ATOM 578 O O . GLU A 1 79 ? 8.849 -19.022 16.919 1.00 29.20 79 GLU A O 1
ATOM 583 N N . VAL A 1 80 ? 8.300 -20.498 18.546 1.00 46.06 80 VAL A N 1
ATOM 584 C CA . VAL A 1 80 ? 9.587 -20.512 19.270 1.00 46.06 80 VAL A CA 1
ATOM 585 C C . VAL A 1 80 ? 10.151 -21.921 19.280 1.00 46.06 80 VAL A C 1
ATOM 587 O O . VAL A 1 80 ? 9.379 -22.841 19.632 1.00 46.06 80 VAL A O 1
#

Mean predicted aligned error: 6.86 Å

pLDDT: mean 85.0, std 19.53, range [29.2, 98.19]